Protein AF-A0AAV9EL60-F1 (afdb_monomer_lite)

Foldseek 3Di:
DVVLVVQLQDLEHEAAPPDPSLVSSCVSVVVVVSDDPRHYYDVPPDDDPDDDDDD

InterPro domains:
  IPR045130 GDP-fucose protein O-fucosyltransferase 2-like [PTHR13398] (1-55)

Sequence (55 aa):
MLDKTICAMSTVFIGSSGSTFTEDIYRLRKEWGSASVCDEYLCEGEQPNFIAENE

Radius of gyration: 12.26 Å; chains: 1; bounding box: 26×22×32 Å

Structure (mmCIF, N/CA/C/O backbone):
data_AF-A0AAV9EL60-F1
#
_entry.id   AF-A0AAV9EL60-F1
#
loop_
_atom_site.group_PDB
_atom_site.id
_atom_site.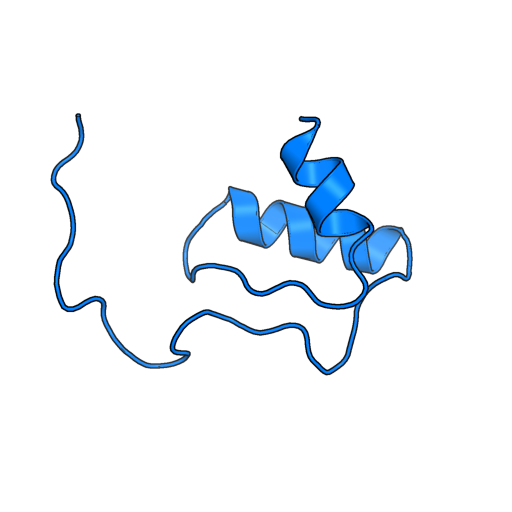type_symbol
_atom_site.label_atom_id
_atom_site.label_alt_id
_atom_site.label_comp_id
_atom_site.label_asym_id
_atom_site.label_entity_id
_atom_site.label_seq_id
_atom_site.pdbx_PDB_ins_code
_atom_site.Cartn_x
_atom_site.Cartn_y
_atom_site.Cartn_z
_atom_site.occupancy
_atom_site.B_iso_or_equiv
_atom_site.auth_seq_id
_atom_site.auth_comp_id
_atom_site.auth_asym_id
_atom_site.auth_atom_id
_atom_site.pdbx_PDB_model_num
ATOM 1 N N . MET A 1 1 ? 9.393 11.429 4.598 1.00 78.56 1 MET A N 1
ATOM 2 C CA . MET A 1 1 ? 9.407 11.037 3.164 1.00 78.56 1 MET A CA 1
ATOM 3 C C . MET A 1 1 ? 10.161 9.737 2.924 1.00 78.56 1 MET A C 1
ATOM 5 O O . MET A 1 1 ? 9.734 9.001 2.049 1.00 78.56 1 MET A O 1
ATOM 9 N N . LEU A 1 2 ? 11.213 9.431 3.700 1.00 95.88 2 LEU A N 1
ATOM 10 C CA . LEU A 1 2 ? 11.940 8.158 3.608 1.00 95.88 2 LEU A CA 1
ATOM 11 C C . LEU A 1 2 ? 11.012 6.937 3.700 1.00 95.88 2 LEU A C 1
ATOM 13 O O . LEU A 1 2 ? 11.089 6.064 2.844 1.00 95.88 2 LEU A O 1
ATOM 17 N N . ASP A 1 3 ? 10.082 6.933 4.658 1.00 97.12 3 ASP A N 1
ATOM 18 C CA . ASP A 1 3 ? 9.140 5.819 4.838 1.00 97.12 3 ASP A CA 1
ATOM 19 C C . ASP A 1 3 ? 8.303 5.573 3.584 1.00 97.12 3 ASP A C 1
ATOM 21 O O . ASP A 1 3 ? 8.122 4.430 3.174 1.00 97.12 3 ASP A O 1
ATOM 25 N N . LYS A 1 4 ? 7.868 6.648 2.906 1.00 96.88 4 LYS A N 1
ATOM 26 C CA . LYS A 1 4 ? 7.113 6.513 1.658 1.00 96.88 4 LYS A CA 1
ATOM 27 C C . LYS A 1 4 ? 7.938 5.873 0.554 1.00 96.88 4 LYS A C 1
ATOM 29 O O . LYS A 1 4 ? 7.448 4.994 -0.142 1.00 96.88 4 LYS A O 1
ATOM 34 N N . THR A 1 5 ? 9.196 6.278 0.426 1.00 97.06 5 THR A N 1
ATOM 35 C CA . THR A 1 5 ? 10.116 5.688 -0.546 1.00 97.06 5 THR A CA 1
ATOM 36 C C . THR A 1 5 ? 10.361 4.209 -0.255 1.00 97.06 5 THR A C 1
ATOM 38 O O . THR A 1 5 ? 10.257 3.393 -1.164 1.00 97.06 5 THR A O 1
ATOM 41 N N . ILE A 1 6 ? 10.639 3.845 1.001 1.00 97.62 6 ILE A N 1
ATOM 42 C CA . ILE A 1 6 ? 10.909 2.451 1.380 1.00 97.62 6 ILE A CA 1
ATOM 43 C C . ILE A 1 6 ? 9.674 1.575 1.127 1.00 97.62 6 ILE A C 1
ATOM 45 O O . ILE A 1 6 ? 9.793 0.529 0.492 1.00 97.62 6 ILE A O 1
ATOM 49 N N . CYS A 1 7 ? 8.485 2.019 1.543 1.00 97.69 7 CYS A N 1
ATOM 50 C CA . CYS A 1 7 ? 7.229 1.313 1.276 1.00 97.69 7 CYS A CA 1
ATOM 51 C C . CYS A 1 7 ? 6.905 1.228 -0.227 1.00 97.69 7 CYS A C 1
ATOM 53 O O . CYS A 1 7 ? 6.389 0.216 -0.697 1.00 97.69 7 CYS A O 1
ATOM 55 N N . ALA A 1 8 ? 7.238 2.250 -1.017 1.00 97.69 8 ALA A N 1
ATOM 56 C CA . ALA A 1 8 ? 7.038 2.209 -2.464 1.00 97.69 8 ALA A CA 1
ATOM 57 C C . ALA A 1 8 ? 8.009 1.249 -3.180 1.00 97.69 8 ALA A C 1
ATOM 59 O O . ALA A 1 8 ? 7.663 0.695 -4.220 1.00 97.69 8 ALA A O 1
ATOM 60 N N . MET A 1 9 ? 9.202 1.011 -2.629 1.00 96.69 9 MET A N 1
ATOM 61 C CA . MET A 1 9 ? 10.196 0.085 -3.191 1.00 96.69 9 MET A CA 1
ATOM 62 C C . MET A 1 9 ? 10.042 -1.368 -2.720 1.00 96.69 9 MET A C 1
ATOM 64 O O . MET A 1 9 ? 10.755 -2.240 -3.219 1.00 96.69 9 MET A O 1
ATOM 68 N N . SER A 1 10 ? 9.163 -1.654 -1.756 1.00 97.31 10 SER A N 1
ATOM 69 C CA . SER A 1 10 ? 8.98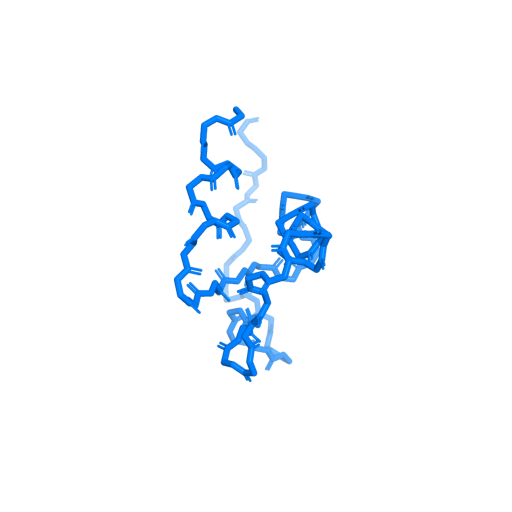8 -3.015 -1.238 1.00 97.31 10 SER A CA 1
ATOM 70 C C . SER A 1 10 ? 8.417 -3.963 -2.303 1.00 97.31 10 SER A C 1
ATOM 72 O O . SER A 1 10 ? 7.728 -3.543 -3.230 1.00 97.31 10 SER A O 1
ATOM 74 N N . THR A 1 11 ? 8.653 -5.270 -2.173 1.00 97.38 11 THR A N 1
ATOM 75 C CA . THR A 1 1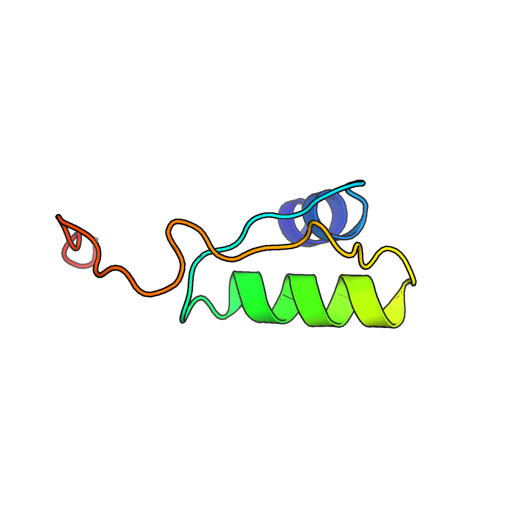1 ? 8.039 -6.262 -3.078 1.00 97.38 11 THR A CA 1
ATOM 76 C C . THR A 1 11 ? 6.528 -6.369 -2.867 1.00 97.38 11 THR A C 1
ATOM 78 O O . THR A 1 11 ? 5.784 -6.584 -3.818 1.00 97.38 11 THR A O 1
ATOM 81 N N . VAL A 1 12 ? 6.081 -6.201 -1.623 1.00 97.94 12 VAL A N 1
ATOM 82 C CA . VAL A 1 12 ? 4.672 -6.202 -1.218 1.00 97.94 12 VAL A CA 1
ATOM 83 C C . VAL A 1 12 ? 4.461 -5.072 -0.219 1.00 97.94 12 VAL A C 1
ATOM 85 O O . VAL A 1 12 ? 5.324 -4.833 0.635 1.00 97.94 12 VAL A O 1
ATOM 88 N N . PHE A 1 13 ? 3.342 -4.369 -0.324 1.00 98.00 13 PHE A N 1
ATOM 89 C CA . PHE A 1 13 ? 2.937 -3.321 0.602 1.00 98.00 13 PHE A CA 1
ATOM 90 C C . PHE A 1 13 ? 1.537 -3.607 1.154 1.00 98.00 13 PHE A C 1
ATOM 92 O O . PHE A 1 13 ? 0.609 -3.857 0.396 1.00 98.00 13 PHE A O 1
ATOM 99 N N . ILE A 1 14 ? 1.394 -3.549 2.480 1.00 97.88 14 ILE A N 1
ATOM 100 C CA . ILE A 1 14 ? 0.103 -3.656 3.164 1.00 97.88 14 ILE A CA 1
ATOM 101 C C . ILE A 1 14 ? -0.155 -2.324 3.861 1.00 97.88 14 ILE A C 1
ATOM 103 O O . ILE A 1 14 ? 0.668 -1.877 4.664 1.00 97.88 14 ILE A O 1
ATOM 107 N N . GLY A 1 15 ? -1.272 -1.685 3.526 1.00 96.06 15 GLY A N 1
ATOM 108 C CA . GLY A 1 15 ? -1.633 -0.355 4.013 1.00 96.06 15 GLY A CA 1
ATOM 109 C C . GLY A 1 15 ? -2.894 -0.344 4.871 1.00 96.06 15 GLY A C 1
ATOM 110 O O . GLY A 1 15 ? -3.562 -1.357 5.033 1.00 96.06 15 GLY A O 1
ATOM 111 N N . SER A 1 16 ? -3.254 0.820 5.401 1.00 93.94 16 SER A N 1
ATOM 112 C CA . SER A 1 16 ? -4.480 0.994 6.194 1.00 93.94 16 SER A CA 1
ATOM 113 C C . SER A 1 16 ? -5.526 1.763 5.396 1.00 93.94 16 SER A C 1
ATOM 115 O O . SER A 1 16 ? -5.217 2.810 4.820 1.00 93.94 16 SER A O 1
ATOM 117 N N . SER A 1 17 ? -6.770 1.278 5.388 1.00 91.31 17 SER A N 1
ATOM 118 C CA . SER A 1 17 ? -7.874 1.954 4.697 1.00 91.31 17 SER A CA 1
ATOM 119 C C . SER A 1 17 ? -8.108 3.362 5.262 1.00 91.31 17 SER A C 1
ATOM 121 O O . SER A 1 17 ? -8.017 3.582 6.471 1.00 91.31 17 SER A O 1
ATOM 123 N N . GLY A 1 18 ? -8.356 4.337 4.383 1.00 89.38 18 GLY A N 1
ATOM 124 C CA . GLY A 1 18 ? -8.574 5.742 4.751 1.00 89.38 18 GLY A CA 1
ATOM 125 C C . GLY A 1 18 ? -7.308 6.540 5.100 1.00 89.38 18 GLY A C 1
ATOM 126 O O . GLY A 1 18 ? -7.396 7.735 5.380 1.00 89.38 18 GLY A O 1
ATOM 127 N N . SER A 1 19 ? -6.122 5.926 5.063 1.00 92.56 19 SER A N 1
ATOM 128 C CA . SER A 1 19 ? -4.856 6.618 5.315 1.00 92.56 19 SER A CA 1
ATOM 129 C C . SER A 1 19 ? -4.346 7.324 4.058 1.00 92.56 19 SER A C 1
ATOM 131 O O . SER A 1 19 ? -3.960 6.680 3.085 1.00 92.56 19 SER A O 1
ATOM 133 N N . THR A 1 20 ? -4.228 8.654 4.102 1.00 96.44 20 THR A N 1
ATOM 134 C CA . THR A 1 20 ? -3.613 9.435 3.008 1.00 96.44 20 THR A CA 1
ATOM 135 C C . THR A 1 20 ? -2.169 9.015 2.731 1.00 96.44 20 THR A C 1
ATOM 137 O O . THR A 1 20 ? -1.706 9.084 1.595 1.00 96.44 20 THR A O 1
ATOM 140 N N . PHE A 1 21 ? -1.454 8.528 3.753 1.00 96.56 21 PHE A N 1
ATOM 141 C CA . PHE A 1 21 ? -0.130 7.943 3.579 1.00 96.56 21 PHE A CA 1
ATOM 142 C C . PHE A 1 21 ? -0.195 6.698 2.692 1.00 96.56 21 PHE A C 1
ATOM 144 O O . PHE A 1 21 ? 0.588 6.602 1.754 1.00 96.56 21 PHE A O 1
ATOM 151 N N . THR A 1 22 ? -1.132 5.787 2.969 1.00 97.31 22 THR A N 1
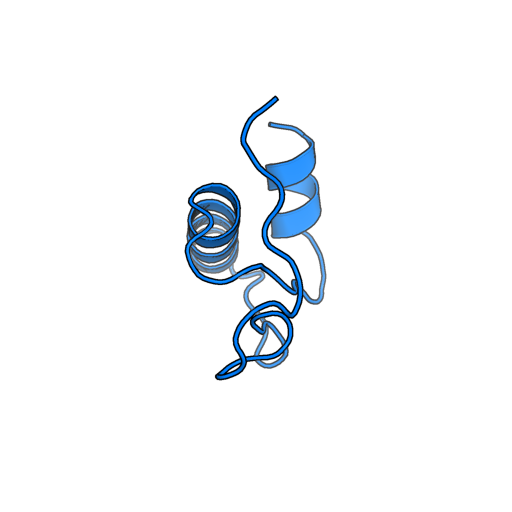ATOM 152 C CA . THR A 1 22 ? -1.328 4.540 2.209 1.00 97.31 22 THR A CA 1
ATOM 153 C C . THR A 1 22 ? -1.659 4.828 0.747 1.00 97.31 22 THR A C 1
ATOM 155 O O . THR A 1 22 ? -1.016 4.270 -0.141 1.00 97.31 22 THR A O 1
ATOM 158 N N . GLU A 1 23 ? -2.571 5.765 0.488 1.00 97.31 23 GLU A N 1
ATOM 159 C CA . GLU A 1 23 ? -2.938 6.164 -0.878 1.00 97.31 23 GLU A CA 1
ATOM 160 C C . GLU A 1 23 ? -1.749 6.736 -1.664 1.00 97.31 23 GLU A C 1
ATOM 162 O O . GLU A 1 23 ? -1.556 6.432 -2.844 1.00 97.31 23 GLU A O 1
ATOM 167 N N . ASP A 1 24 ? -0.891 7.517 -1.002 1.00 97.94 24 ASP A N 1
ATOM 168 C CA . ASP A 1 24 ? 0.330 8.020 -1.625 1.00 97.94 24 ASP A CA 1
ATOM 169 C C . ASP A 1 24 ? 1.314 6.892 -1.976 1.00 97.94 24 ASP A C 1
ATOM 171 O O . ASP A 1 24 ? 1.957 6.968 -3.025 1.00 97.94 24 ASP A O 1
ATOM 175 N N . ILE A 1 25 ? 1.430 5.842 -1.150 1.00 98.38 25 ILE A N 1
ATOM 176 C CA . ILE A 1 25 ? 2.264 4.673 -1.477 1.00 98.38 25 ILE A CA 1
ATOM 177 C C . ILE A 1 25 ? 1.722 3.955 -2.705 1.00 98.38 25 ILE A C 1
ATOM 179 O O . ILE A 1 25 ? 2.489 3.688 -3.627 1.00 98.38 25 ILE A O 1
ATOM 183 N N . TYR A 1 26 ? 0.419 3.672 -2.749 1.00 97.38 26 TYR A N 1
ATOM 184 C CA . TYR A 1 26 ? -0.199 3.007 -3.896 1.00 97.38 26 TYR A CA 1
ATOM 185 C C . TYR A 1 26 ? 0.016 3.788 -5.193 1.00 97.38 26 TYR A C 1
ATOM 187 O O . TYR A 1 26 ? 0.379 3.202 -6.219 1.00 97.38 26 TYR A O 1
ATOM 195 N N . ARG A 1 27 ? -0.117 5.121 -5.145 1.00 97.50 27 ARG A N 1
ATOM 196 C CA . ARG A 1 27 ? 0.191 5.980 -6.293 1.00 97.50 27 ARG A CA 1
ATOM 197 C C . ARG A 1 27 ? 1.655 5.847 -6.719 1.00 97.50 27 ARG A C 1
ATOM 19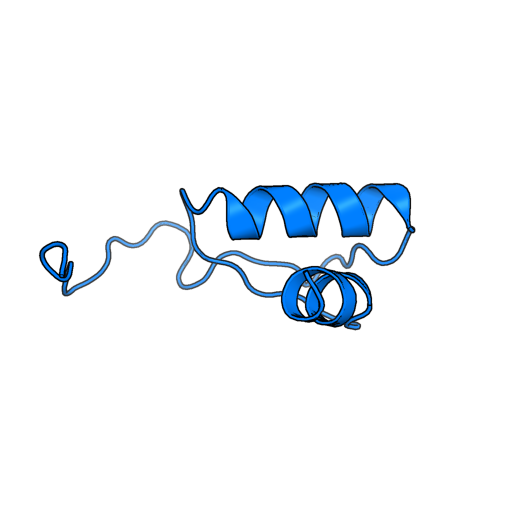9 O O . ARG A 1 27 ? 1.909 5.586 -7.893 1.00 97.50 27 ARG A O 1
ATOM 206 N N . LEU A 1 28 ? 2.603 5.970 -5.786 1.00 97.81 28 LEU A N 1
ATOM 207 C CA . LEU A 1 28 ? 4.037 5.853 -6.082 1.00 97.81 28 LEU A CA 1
ATOM 208 C C . LEU A 1 28 ? 4.400 4.476 -6.651 1.00 97.81 28 LEU A C 1
ATOM 210 O O . LEU A 1 28 ? 5.120 4.398 -7.641 1.00 97.81 28 LEU A O 1
ATOM 214 N N . ARG A 1 29 ? 3.864 3.389 -6.084 1.00 97.81 29 ARG A N 1
ATOM 215 C CA . ARG A 1 29 ? 4.100 2.015 -6.563 1.00 97.81 29 ARG A CA 1
ATOM 216 C C . ARG A 1 29 ? 3.611 1.813 -7.992 1.00 97.81 29 ARG A C 1
ATOM 218 O O . ARG A 1 29 ? 4.286 1.167 -8.793 1.00 97.81 29 ARG A O 1
ATOM 225 N N . LYS A 1 30 ? 2.459 2.398 -8.335 1.00 96.81 30 LYS A N 1
ATOM 226 C CA . LYS A 1 30 ? 1.929 2.385 -9.702 1.00 96.81 30 LYS A CA 1
ATOM 227 C C . LYS A 1 30 ? 2.809 3.187 -10.660 1.00 96.81 30 LYS A C 1
ATOM 229 O O . LYS A 1 30 ? 3.101 2.709 -11.750 1.00 96.81 30 LYS A O 1
ATOM 234 N N . GLU A 1 31 ? 3.239 4.381 -10.258 1.00 97.38 31 GLU A N 1
ATOM 235 C CA . GLU A 1 31 ? 4.119 5.240 -11.062 1.00 97.38 31 GLU A CA 1
ATOM 236 C C . GLU A 1 31 ? 5.501 4.613 -11.289 1.00 97.38 31 GLU A C 1
ATOM 238 O O . GLU A 1 31 ? 6.075 4.758 -12.365 1.00 97.38 31 GLU A O 1
ATOM 243 N N . TRP A 1 32 ? 6.034 3.899 -10.295 1.00 96.75 32 TRP A N 1
ATOM 244 C CA . TRP A 1 32 ? 7.366 3.286 -10.349 1.00 96.75 32 TRP A CA 1
ATOM 245 C C . TRP A 1 32 ? 7.355 1.855 -10.900 1.00 96.75 32 TRP A C 1
ATOM 247 O O . TRP A 1 32 ? 8.419 1.276 -11.111 1.00 96.75 32 TRP A O 1
ATOM 257 N N . GLY A 1 33 ? 6.174 1.278 -11.141 1.00 96.50 33 GLY A N 1
ATOM 258 C CA . GLY A 1 33 ? 6.023 -0.089 -11.644 1.00 96.50 33 GLY A CA 1
ATOM 259 C C . GLY A 1 33 ? 6.367 -1.180 -10.624 1.00 96.50 33 GLY A C 1
ATOM 260 O O . GLY A 1 33 ? 6.625 -2.313 -11.019 1.00 96.50 33 GLY A O 1
ATOM 261 N N . SER A 1 34 ? 6.383 -0.854 -9.329 1.00 96.94 34 SER A N 1
ATOM 262 C CA . SER A 1 34 ? 6.618 -1.801 -8.229 1.00 96.94 34 SER A CA 1
ATOM 263 C C . SER A 1 34 ? 5.330 -2.367 -7.625 1.00 96.94 34 SER A C 1
ATOM 265 O O . SER A 1 34 ? 5.405 -3.181 -6.705 1.00 96.94 34 SER A O 1
ATOM 267 N N . ALA A 1 35 ? 4.161 -1.950 -8.125 1.00 96.31 35 ALA A N 1
ATOM 268 C CA . ALA A 1 35 ? 2.868 -2.479 -7.704 1.00 96.31 35 ALA A CA 1
ATOM 269 C C . ALA A 1 35 ? 2.809 -4.007 -7.857 1.00 96.31 35 ALA A C 1
ATOM 271 O O . ALA A 1 35 ? 3.223 -4.566 -8.875 1.00 96.31 35 ALA A O 1
ATOM 272 N N . SER A 1 36 ? 2.269 -4.669 -6.840 1.00 96.56 36 SER A N 1
ATOM 273 C CA . SER A 1 36 ? 2.160 -6.121 -6.759 1.00 96.56 36 SER A CA 1
ATOM 274 C C . SER A 1 36 ? 0.702 -6.540 -6.637 1.00 96.56 36 SER A C 1
ATOM 276 O O . SER A 1 36 ? -0.115 -5.829 -6.062 1.00 96.56 36 SER A O 1
ATOM 278 N N . VAL A 1 37 ? 0.378 -7.733 -7.136 1.00 96.50 37 VAL A N 1
ATOM 279 C CA . VAL A 1 37 ? -0.948 -8.351 -6.946 1.00 96.50 37 VAL A CA 1
ATOM 280 C C . VAL A 1 37 ? -1.205 -8.773 -5.499 1.00 96.50 37 VAL A C 1
ATOM 282 O O . VAL A 1 37 ? -2.326 -9.128 -5.170 1.00 96.50 37 VAL A O 1
ATOM 285 N N . CYS A 1 38 ? -0.165 -8.771 -4.662 1.00 96.88 38 CYS A N 1
ATOM 286 C CA . CYS A 1 38 ? -0.267 -9.049 -3.233 1.00 96.88 38 CYS A CA 1
ATOM 287 C C . CYS A 1 38 ? -0.333 -7.770 -2.384 1.00 96.88 38 CYS A C 1
ATOM 289 O O . CYS A 1 38 ? -0.231 -7.871 -1.162 1.00 96.88 38 CYS A O 1
ATOM 291 N N . ASP A 1 39 ? -0.385 -6.585 -3.003 1.00 97.12 39 ASP A N 1
ATOM 292 C CA . ASP A 1 39 ? -0.583 -5.346 -2.252 1.00 97.12 39 ASP A CA 1
ATOM 293 C C . ASP A 1 39 ? -2.030 -5.300 -1.745 1.00 97.12 39 ASP A C 1
ATOM 295 O O . ASP A 1 39 ? -2.958 -5.490 -2.527 1.00 97.12 39 ASP A O 1
ATOM 299 N N . GLU A 1 40 ? -2.213 -5.074 -0.444 1.00 96.69 40 GLU A N 1
ATOM 300 C CA . GLU A 1 40 ? -3.507 -5.252 0.228 1.00 96.69 40 GLU A CA 1
ATOM 301 C C . GLU A 1 40 ? -3.772 -4.179 1.293 1.00 96.69 40 GLU A C 1
ATOM 303 O O . GLU A 1 40 ? -2.871 -3.460 1.748 1.00 96.69 40 GLU A O 1
ATOM 308 N N . TYR A 1 41 ? -5.025 -4.079 1.734 1.00 95.88 41 TYR A N 1
ATOM 309 C CA . TYR A 1 41 ? -5.369 -3.338 2.946 1.00 95.88 41 TYR A CA 1
ATOM 310 C C . TYR A 1 41 ? -5.380 -4.265 4.166 1.00 95.88 41 TYR A C 1
ATOM 312 O O . TYR A 1 41 ? -5.819 -5.413 4.117 1.00 95.88 41 TYR A O 1
ATOM 320 N N . LEU A 1 42 ? -4.901 -3.752 5.298 1.00 94.81 42 LEU A N 1
ATOM 321 C CA . LEU A 1 42 ? -4.921 -4.453 6.571 1.00 94.81 42 LEU A CA 1
ATOM 322 C C . LEU A 1 42 ? -6.370 -4.744 6.971 1.00 94.81 42 LEU A C 1
ATOM 324 O O . LEU A 1 42 ? -7.145 -3.810 7.176 1.00 94.81 42 LEU A O 1
ATOM 328 N N . CYS A 1 43 ? -6.694 -6.032 7.119 1.00 92.88 43 CYS A N 1
ATOM 329 C CA . CYS A 1 43 ? -8.031 -6.513 7.474 1.00 92.88 43 CYS A CA 1
ATOM 330 C C . CYS A 1 43 ? -9.123 -5.902 6.578 1.00 92.88 43 CYS A C 1
ATOM 332 O O . CYS A 1 43 ? -10.072 -5.297 7.074 1.00 92.88 43 CYS A O 1
ATOM 334 N N . GLU A 1 44 ? -8.959 -6.009 5.256 1.00 89.50 44 GLU A N 1
ATOM 335 C CA . GLU A 1 44 ? -9.902 -5.436 4.294 1.00 89.50 44 GLU A CA 1
ATOM 336 C C . GLU A 1 44 ? -11.357 -5.837 4.600 1.00 89.50 44 GLU A C 1
ATOM 338 O O . GLU A 1 44 ? -11.675 -7.009 4.799 1.00 89.50 44 GLU A O 1
ATOM 343 N N . GLY A 1 45 ? -12.243 -4.839 4.653 1.00 87.88 45 GLY A N 1
ATOM 344 C CA . GLY A 1 45 ? -13.666 -5.024 4.952 1.00 87.88 45 GLY A CA 1
ATOM 345 C C . GLY A 1 45 ? -14.026 -5.039 6.441 1.00 87.88 45 GLY A C 1
ATOM 346 O O . GLY A 1 45 ? -15.209 -4.940 6.763 1.00 87.88 45 GLY A O 1
ATOM 347 N N . GLU A 1 46 ? -13.046 -5.083 7.344 1.00 91.31 46 GLU A N 1
ATOM 348 C CA . GLU A 1 46 ? -13.267 -5.070 8.793 1.00 91.31 46 GLU A CA 1
ATOM 349 C C . GLU A 1 46 ? -13.085 -3.666 9.392 1.00 91.31 46 GLU A C 1
ATOM 351 O O . GLU A 1 46 ? -12.284 -2.853 8.921 1.00 91.31 46 GLU A O 1
ATOM 356 N N . GLN A 1 47 ? -13.815 -3.374 10.474 1.00 86.38 47 GLN A N 1
ATOM 357 C CA . GLN A 1 47 ? -13.592 -2.156 11.259 1.00 86.38 47 GLN A CA 1
ATOM 358 C C . GLN A 1 47 ? -12.541 -2.397 12.353 1.00 86.38 47 GLN A C 1
ATOM 360 O O . GLN A 1 47 ? -12.514 -3.476 12.949 1.00 86.38 47 GLN A O 1
ATOM 365 N N . PRO A 1 48 ? -11.692 -1.404 12.678 1.00 86.06 48 PRO A N 1
ATOM 366 C CA . PRO A 1 48 ? -10.775 -1.518 13.803 1.00 86.06 48 PRO A CA 1
ATOM 367 C C . PRO A 1 48 ? -11.530 -1.767 15.112 1.00 86.06 48 PRO A C 1
ATOM 369 O O . PRO A 1 48 ? -12.464 -1.044 15.448 1.00 86.06 48 PRO A O 1
ATOM 372 N N . ASN A 1 49 ? -11.063 -2.734 15.904 1.00 87.75 49 ASN A N 1
ATOM 373 C CA . ASN A 1 49 ? -11.609 -2.998 17.243 1.00 87.75 49 ASN A CA 1
ATOM 374 C C . ASN A 1 49 ? -11.328 -1.864 18.247 1.00 87.75 49 ASN A C 1
ATOM 376 O O . ASN A 1 49 ? -11.897 -1.842 19.336 1.00 87.75 49 ASN A O 1
ATOM 380 N N . PHE A 1 50 ? -10.416 -0.953 17.906 1.00 87.06 50 PHE A N 1
ATOM 381 C CA . PHE A 1 50 ? -10.043 0.203 18.709 1.00 87.06 50 PHE A CA 1
ATOM 382 C C . PHE A 1 50 ? -9.619 1.343 17.782 1.00 87.06 50 PHE A C 1
ATOM 384 O O . PHE A 1 50 ? -8.795 1.142 16.888 1.00 87.06 50 PHE A O 1
ATOM 391 N N . ILE A 1 51 ? -10.167 2.534 18.009 1.00 84.06 51 ILE A N 1
ATOM 392 C CA . ILE A 1 51 ? -9.747 3.771 17.351 1.00 84.06 51 ILE A CA 1
ATOM 393 C C . ILE A 1 51 ? -9.138 4.639 18.445 1.00 84.06 51 ILE A C 1
ATOM 395 O O . ILE A 1 51 ? -9.828 4.999 19.396 1.00 84.06 51 ILE A O 1
ATOM 399 N N . ALA A 1 52 ? -7.841 4.925 18.332 1.00 83.12 52 ALA A N 1
ATOM 400 C CA . ALA A 1 52 ? -7.185 5.844 19.249 1.00 83.12 52 ALA A CA 1
ATOM 401 C C . ALA A 1 52 ? -7.769 7.250 19.061 1.00 83.12 52 ALA A C 1
ATOM 403 O O . ALA A 1 52 ? -7.944 7.702 17.927 1.00 83.12 52 ALA A O 1
ATOM 404 N N . 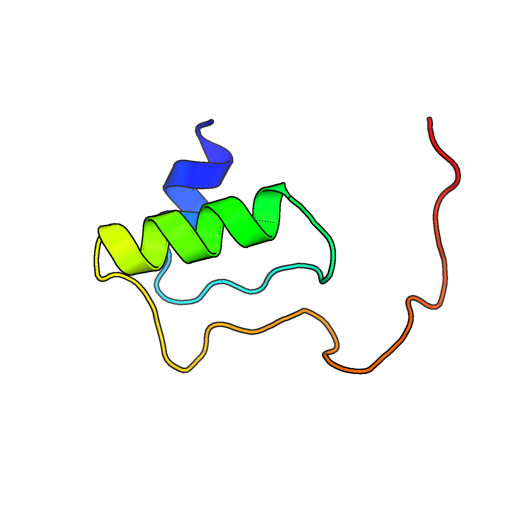GLU A 1 53 ? -8.071 7.933 20.163 1.00 84.94 53 GLU A N 1
ATOM 405 C CA . GLU A 1 53 ? -8.348 9.367 20.109 1.00 84.94 53 GLU A CA 1
ATOM 406 C C . GLU A 1 53 ? -7.067 10.109 19.702 1.00 84.94 53 GLU A C 1
ATOM 408 O O . GLU A 1 53 ? -5.961 9.627 19.963 1.00 84.94 53 GLU A O 1
ATOM 413 N N . ASN A 1 54 ? -7.216 11.241 19.005 1.00 73.31 54 ASN A N 1
ATOM 414 C CA . ASN A 1 54 ? -6.076 12.059 18.585 1.00 73.31 54 ASN A CA 1
ATOM 415 C C . ASN A 1 54 ? -5.188 12.390 19.798 1.00 73.31 54 ASN A C 1
ATOM 417 O O . ASN A 1 54 ? -5.719 12.741 20.853 1.00 73.31 54 ASN A O 1
ATOM 421 N N . GLU A 1 55 ? -3.864 12.294 19.625 1.00 56.16 55 GLU A N 1
ATOM 422 C CA . GLU A 1 55 ? -2.882 12.841 20.579 1.00 56.16 55 GLU A CA 1
ATOM 423 C C . GLU A 1 55 ? -3.096 14.340 20.835 1.00 56.16 55 GLU A C 1
ATOM 425 O O . GLU A 1 55 ? -3.408 15.080 19.868 1.00 56.16 55 GLU A O 1
#

Organism: Acorus calamus (NCBI:txid4465)

Secondary structure (DSSP, 8-state):
-HHHHHHHHSSS-EE-TT-HHHHHHHHHHHHHT---TT-EETTTTPPPS--PPP-

pLDDT: mean 93.22, std 7.42, range [56.16, 98.38]